Protein AF-A0A7V4H141-F1 (afdb_monomer_lite)

Structure (mmCIF, N/CA/C/O backbone):
data_AF-A0A7V4H141-F1
#
_entry.id   AF-A0A7V4H141-F1
#
loop_
_atom_site.group_PDB
_atom_site.id
_atom_site.type_symbol
_atom_site.label_atom_id
_atom_site.label_alt_id
_atom_site.label_comp_id
_atom_site.label_asym_id
_atom_site.label_entity_id
_atom_site.label_seq_id
_atom_site.pdbx_PDB_ins_code
_atom_site.Cartn_x
_atom_site.Cartn_y
_atom_site.Cartn_z
_atom_site.occupancy
_atom_site.B_iso_or_equiv
_atom_site.auth_seq_id
_atom_site.auth_comp_id
_atom_site.auth_asym_id
_atom_site.auth_atom_id
_atom_site.pdbx_PDB_model_num
ATOM 1 N N . GLU A 1 1 ? 7.635 -22.082 -5.122 1.00 55.56 1 GLU A N 1
ATOM 2 C CA . GLU A 1 1 ? 7.538 -20.644 -5.458 1.00 55.56 1 GLU A CA 1
ATOM 3 C C . GLU A 1 1 ? 6.673 -19.928 -4.427 1.00 55.56 1 GLU A C 1
ATOM 5 O O . GLU A 1 1 ? 5.598 -20.435 -4.101 1.00 55.56 1 GLU A O 1
ATOM 10 N N . ASN A 1 2 ? 7.153 -18.808 -3.878 1.00 66.19 2 ASN A N 1
ATOM 11 C CA . ASN A 1 2 ? 6.391 -17.984 -2.938 1.00 66.19 2 ASN A CA 1
ATOM 12 C C . ASN A 1 2 ? 5.605 -16.936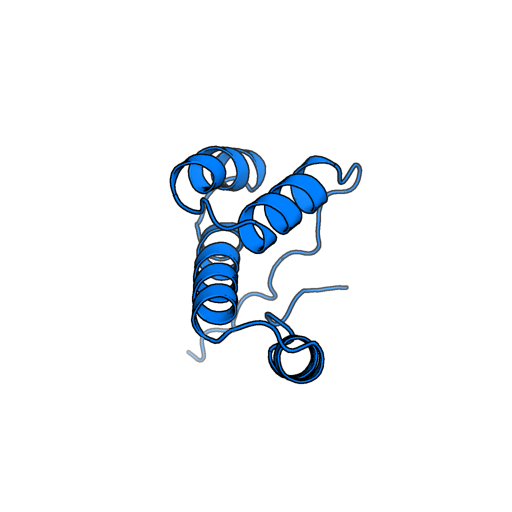 -3.737 1.00 66.19 2 ASN A C 1
ATOM 14 O O . ASN A 1 2 ? 6.194 -16.214 -4.537 1.00 66.19 2 ASN A O 1
ATOM 18 N N . ALA A 1 3 ? 4.287 -16.891 -3.569 1.00 70.56 3 ALA A N 1
ATOM 19 C CA . ALA A 1 3 ? 3.411 -16.045 -4.369 1.00 70.56 3 ALA A CA 1
ATOM 20 C C . ALA A 1 3 ? 2.307 -15.447 -3.506 1.00 70.56 3 ALA A C 1
ATOM 22 O O . ALA A 1 3 ? 1.848 -16.071 -2.547 1.00 70.56 3 ALA A O 1
ATOM 23 N N . ILE A 1 4 ? 1.868 -14.245 -3.866 1.00 79.31 4 ILE A N 1
ATOM 24 C CA . ILE A 1 4 ? 0.805 -13.551 -3.143 1.00 79.31 4 ILE A CA 1
ATOM 25 C C . ILE A 1 4 ? -0.542 -14.010 -3.708 1.00 79.31 4 ILE A C 1
ATOM 27 O O . ILE A 1 4 ? -0.751 -13.981 -4.918 1.00 79.31 4 ILE A O 1
ATOM 31 N N . CYS A 1 5 ? -1.463 -14.424 -2.836 1.00 76.38 5 CYS A N 1
ATOM 32 C CA . CYS A 1 5 ? -2.823 -14.826 -3.229 1.00 76.38 5 CYS A CA 1
ATOM 33 C C . CYS A 1 5 ? 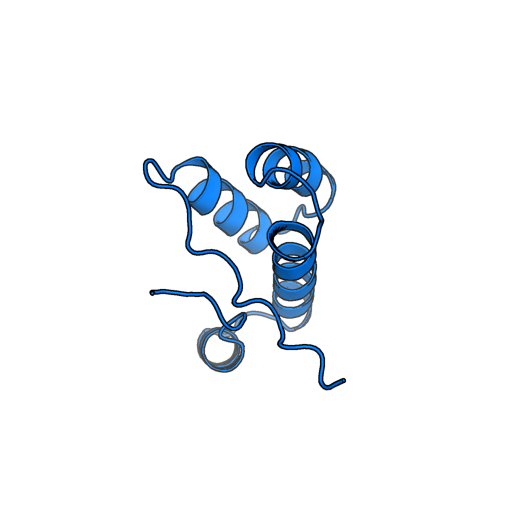-3.873 -13.726 -2.987 1.00 76.38 5 CYS A C 1
ATOM 35 O O . CYS A 1 5 ? -5.020 -13.856 -3.412 1.00 76.38 5 CYS A O 1
ATOM 37 N N . GLY A 1 6 ? -3.507 -12.655 -2.278 1.00 82.81 6 GLY A N 1
ATOM 38 C CA . GLY A 1 6 ? -4.379 -11.516 -2.023 1.00 82.81 6 GLY A CA 1
ATOM 39 C C . GLY A 1 6 ? -4.039 -10.762 -0.741 1.00 82.81 6 GLY A C 1
ATOM 40 O O . GLY A 1 6 ? -3.088 -11.079 -0.028 1.00 82.81 6 GLY A O 1
ATOM 41 N N . LEU A 1 7 ? -4.861 -9.757 -0.445 1.00 87.56 7 LEU A N 1
ATOM 42 C CA . LEU A 1 7 ? -4.779 -8.960 0.776 1.00 87.56 7 LEU A CA 1
ATOM 43 C C . LEU A 1 7 ? -5.340 -9.739 1.980 1.00 87.56 7 LEU A C 1
ATOM 45 O O . LEU A 1 7 ? -6.429 -10.310 1.893 1.00 87.56 7 LEU A O 1
ATOM 49 N N . ASN A 1 8 ? -4.656 -9.706 3.129 1.00 91.88 8 ASN A N 1
ATOM 50 C CA . ASN A 1 8 ? -5.137 -10.324 4.372 1.00 91.88 8 ASN A CA 1
ATOM 51 C C . ASN A 1 8 ? -6.258 -9.494 5.025 1.00 91.88 8 ASN A C 1
ATOM 53 O O . ASN A 1 8 ? -6.065 -8.794 6.018 1.00 91.88 8 ASN A O 1
ATOM 57 N N . VAL A 1 9 ? -7.460 -9.575 4.459 1.00 89.38 9 VAL A N 1
ATOM 58 C CA . VAL A 1 9 ? -8.633 -8.807 4.905 1.00 89.38 9 VAL A CA 1
ATOM 59 C C . VAL A 1 9 ? -9.024 -9.140 6.346 1.00 89.38 9 VAL A C 1
ATOM 61 O O . VAL A 1 9 ? -9.456 -8.250 7.074 1.00 89.38 9 VAL A O 1
ATOM 64 N N . VAL A 1 10 ? -8.877 -10.399 6.769 1.00 92.69 10 VAL A N 1
ATOM 65 C CA . VAL A 1 10 ? -9.194 -10.821 8.143 1.00 92.69 10 VAL A CA 1
ATOM 66 C C . VAL A 1 10 ? -8.234 -10.165 9.135 1.00 92.69 10 VAL A C 1
ATOM 68 O O . VAL A 1 10 ? -8.683 -9.630 10.146 1.00 92.69 10 VAL A O 1
ATOM 71 N N . GLY A 1 11 ? -6.935 -10.145 8.824 1.00 94.25 11 GLY A N 1
ATOM 72 C CA . GLY A 1 11 ? -5.927 -9.444 9.622 1.00 94.25 11 GLY A CA 1
ATOM 73 C C . GLY A 1 11 ? -6.209 -7.945 9.723 1.00 94.25 11 GLY A C 1
ATOM 74 O O . GLY A 1 11 ? -6.247 -7.409 10.824 1.00 94.25 11 GLY A O 1
ATOM 75 N N . LEU A 1 12 ? -6.518 -7.293 8.597 1.00 93.81 12 LEU A N 1
ATOM 76 C CA . LEU A 1 12 ? -6.873 -5.867 8.574 1.00 93.81 12 LEU A CA 1
ATOM 77 C C . LEU A 1 12 ? -8.136 -5.565 9.394 1.00 93.81 12 LEU A C 1
ATOM 79 O O . LEU A 1 12 ? -8.192 -4.557 10.090 1.00 93.81 12 LEU A O 1
ATOM 83 N N . ARG A 1 13 ? -9.139 -6.453 9.353 1.00 92.94 13 ARG A N 1
ATOM 84 C CA . ARG A 1 13 ? -10.345 -6.343 10.190 1.00 92.94 13 ARG A CA 1
ATOM 85 C C . ARG A 1 13 ? -10.021 -6.405 11.676 1.00 92.94 13 ARG A C 1
ATOM 87 O O . ARG A 1 13 ? -10.514 -5.576 12.429 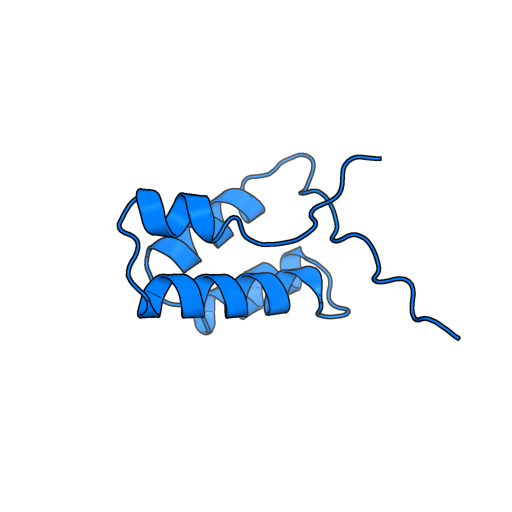1.00 92.94 13 ARG A O 1
ATOM 94 N N . ARG A 1 14 ? -9.182 -7.358 12.085 1.00 96.19 14 ARG A N 1
ATOM 95 C CA . ARG A 1 14 ? -8.757 -7.514 13.485 1.00 96.19 14 ARG A CA 1
ATOM 96 C C . ARG A 1 14 ? -7.896 -6.350 13.970 1.00 96.19 14 ARG A C 1
ATOM 98 O O . ARG A 1 14 ? -7.979 -5.998 15.136 1.00 96.19 14 ARG A O 1
ATOM 105 N N . ALA A 1 15 ? -7.121 -5.744 13.076 1.00 94.25 15 ALA A N 1
ATOM 106 C CA . ALA A 1 15 ? -6.323 -4.556 13.363 1.00 94.25 15 ALA A CA 1
ATOM 107 C C . ALA A 1 15 ? -7.150 -3.254 13.433 1.00 94.25 15 ALA A C 1
ATOM 109 O O . ALA A 1 15 ? -6.580 -2.195 13.661 1.00 94.25 15 ALA A O 1
ATOM 110 N N . GLY A 1 16 ? -8.471 -3.306 13.214 1.00 95.75 16 GLY A N 1
ATOM 111 C CA . GLY A 1 16 ? -9.335 -2.124 13.282 1.00 95.75 16 GLY A CA 1
ATOM 112 C C . GLY A 1 16 ? -9.243 -1.192 12.069 1.00 95.75 16 GLY A C 1
ATOM 113 O O . GLY A 1 16 ? -9.764 -0.084 12.120 1.00 95.75 16 GLY A O 1
ATOM 114 N N . VAL A 1 17 ? -8.631 -1.629 10.962 1.00 95.31 17 VAL A N 1
ATOM 115 C CA . VAL A 1 17 ? -8.534 -0.827 9.729 1.00 95.31 17 VAL A CA 1
ATOM 116 C C . VAL A 1 17 ? -9.931 -0.567 9.174 1.00 95.31 17 VAL A C 1
ATOM 118 O O . VAL A 1 17 ? -10.710 -1.515 9.025 1.00 95.31 17 VAL A O 1
ATOM 121 N N . SER A 1 18 ? -10.247 0.686 8.844 1.00 95.88 18 SER A N 1
ATOM 122 C CA . SER A 1 18 ? -11.586 1.086 8.402 1.00 95.88 18 SER A CA 1
ATOM 123 C C . SER A 1 18 ? -11.999 0.406 7.089 1.00 95.88 18 SER A C 1
ATOM 125 O O . SER A 1 18 ? -11.168 -0.064 6.308 1.00 95.88 18 SER A O 1
ATOM 127 N N . ASP A 1 19 ? -13.302 0.341 6.805 1.00 94.31 19 ASP A N 1
ATOM 128 C CA . ASP A 1 19 ? -13.777 -0.192 5.521 1.00 94.31 19 ASP A CA 1
ATOM 129 C C . ASP A 1 19 ? -13.293 0.618 4.313 1.00 94.31 19 ASP A C 1
ATOM 131 O O . ASP A 1 19 ? -12.990 0.023 3.277 1.00 94.31 19 ASP A O 1
ATOM 135 N N . GLN A 1 20 ? -13.172 1.942 4.459 1.00 94.00 20 GLN A N 1
ATOM 136 C CA . GLN A 1 20 ? -12.652 2.833 3.418 1.00 94.00 20 GLN A CA 1
ATOM 137 C C . GLN A 1 20 ? -11.191 2.500 3.103 1.00 94.00 20 GLN A C 1
ATOM 139 O O . GLN A 1 20 ? -10.856 2.237 1.947 1.00 94.00 20 GLN A O 1
ATOM 144 N N . ASP A 1 21 ? -10.350 2.371 4.129 1.00 94.62 21 ASP A N 1
ATOM 145 C CA . ASP A 1 21 ? -8.934 2.046 3.946 1.00 94.62 21 ASP A CA 1
ATOM 146 C C . ASP A 1 21 ? -8.744 0.633 3.387 1.00 94.62 21 ASP A C 1
ATOM 148 O O . ASP A 1 21 ? -7.934 0.396 2.491 1.00 94.62 21 ASP A O 1
ATOM 152 N N . ARG A 1 22 ? -9.540 -0.338 3.859 1.00 94.50 22 ARG A N 1
ATOM 153 C CA . ARG A 1 22 ? -9.532 -1.697 3.296 1.00 94.50 22 ARG A CA 1
ATOM 154 C C . ARG A 1 22 ? -9.906 -1.691 1.815 1.00 94.50 22 ARG A C 1
ATOM 156 O O . ARG A 1 22 ? -9.348 -2.477 1.044 1.00 94.50 22 ARG A O 1
ATOM 163 N N . LEU A 1 23 ? -10.870 -0.863 1.415 1.00 93.81 23 LEU A N 1
ATOM 164 C CA . LEU A 1 23 ? -11.283 -0.732 0.021 1.00 93.81 23 LEU A CA 1
ATOM 165 C C . LEU A 1 23 ? -10.177 -0.094 -0.823 1.00 93.81 23 LEU A C 1
ATOM 167 O O . LEU A 1 23 ? -9.900 -0.594 -1.919 1.00 93.81 23 LEU A O 1
ATOM 171 N N . GLU A 1 24 ? -9.528 0.949 -0.308 1.00 94.75 24 GLU A N 1
ATOM 172 C CA . GLU A 1 24 ? -8.383 1.588 -0.950 1.00 94.75 24 GLU A CA 1
ATOM 173 C C . GLU A 1 24 ? -7.242 0.585 -1.157 1.00 94.75 24 GLU A C 1
ATOM 175 O O . GLU A 1 24 ? -6.835 0.347 -2.294 1.00 94.75 24 GLU A O 1
ATOM 180 N N . LEU A 1 25 ? -6.827 -0.125 -0.102 1.00 94.44 25 LEU A N 1
ATOM 181 C CA . LEU A 1 25 ? -5.784 -1.154 -0.166 1.00 94.44 25 LEU A CA 1
ATOM 182 C C . LEU A 1 25 ? -6.118 -2.267 -1.168 1.00 94.44 25 LEU A C 1
ATOM 184 O O . LEU A 1 25 ? -5.246 -2.740 -1.896 1.00 94.44 25 LEU A O 1
ATOM 188 N N . ARG A 1 26 ? -7.388 -2.685 -1.266 1.00 92.31 26 ARG A N 1
ATOM 189 C CA . ARG A 1 26 ? -7.830 -3.667 -2.277 1.00 92.31 26 ARG A CA 1
ATOM 190 C C . ARG A 1 26 ? -7.734 -3.133 -3.704 1.00 92.31 26 ARG A C 1
ATOM 192 O O . ARG A 1 26 ? -7.518 -3.916 -4.633 1.00 92.31 26 ARG A O 1
ATOM 199 N N . ARG A 1 27 ? -8.001 -1.845 -3.922 1.00 93.31 27 ARG A N 1
ATOM 200 C CA . ARG A 1 27 ? -7.864 -1.204 -5.240 1.00 93.31 27 ARG A CA 1
ATOM 201 C C . ARG A 1 27 ? -6.389 -1.046 -5.594 1.00 93.31 27 ARG A C 1
ATOM 203 O O . ARG A 1 27 ? -6.006 -1.471 -6.679 1.00 93.31 27 ARG A O 1
ATOM 210 N N . LEU A 1 28 ? -5.578 -0.574 -4.652 1.00 94.06 28 LEU A N 1
ATOM 211 C CA . LEU A 1 28 ? -4.134 -0.440 -4.797 1.00 94.06 28 LEU A CA 1
ATOM 212 C C . LEU A 1 28 ? -3.466 -1.787 -5.103 1.00 94.06 28 LEU A C 1
ATOM 214 O O . LEU A 1 28 ? -2.736 -1.901 -6.081 1.00 94.06 28 LEU A O 1
ATOM 218 N N . TYR A 1 29 ? -3.788 -2.842 -4.348 1.00 91.12 29 TYR A N 1
ATOM 219 C CA . TYR A 1 29 ? -3.282 -4.194 -4.606 1.00 91.12 29 TYR A CA 1
ATOM 220 C C . TYR A 1 29 ? -3.581 -4.658 -6.041 1.00 91.12 29 TYR A C 1
ATOM 222 O O . TYR A 1 29 ? -2.692 -5.115 -6.754 1.00 91.12 29 TYR A O 1
ATOM 230 N N . ARG A 1 30 ? -4.826 -4.494 -6.506 1.00 89.25 30 ARG A N 1
ATOM 231 C CA . ARG A 1 30 ? -5.190 -4.850 -7.886 1.00 89.25 30 ARG A CA 1
ATOM 232 C C . ARG A 1 30 ? -4.443 -3.995 -8.907 1.00 89.25 30 ARG A C 1
ATOM 234 O O . ARG A 1 30 ? -3.968 -4.538 -9.896 1.00 89.25 30 ARG A O 1
ATOM 241 N N . PHE A 1 31 ? -4.307 -2.696 -8.659 1.00 90.56 31 PHE A N 1
ATOM 242 C CA . PHE A 1 31 ? -3.581 -1.791 -9.546 1.00 90.56 31 PHE A CA 1
ATOM 243 C C . PHE A 1 31 ? -2.108 -2.193 -9.697 1.00 90.56 31 PHE A C 1
ATOM 245 O O . P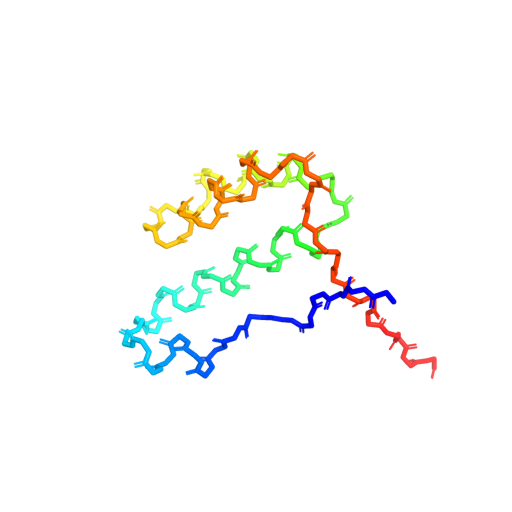HE A 1 31 ? -1.585 -2.187 -10.807 1.00 90.56 31 PHE A O 1
ATOM 252 N N . LEU A 1 32 ? -1.451 -2.590 -8.608 1.00 88.94 32 LEU A N 1
ATOM 253 C CA . LEU A 1 32 ? -0.033 -2.947 -8.618 1.00 88.94 32 LEU A CA 1
ATOM 254 C C . LEU A 1 32 ? 0.248 -4.302 -9.273 1.00 88.94 32 LEU A C 1
ATOM 256 O O . LEU A 1 32 ? 1.228 -4.425 -9.999 1.00 88.94 32 LEU A O 1
ATOM 260 N N . PHE A 1 33 ? -0.591 -5.309 -9.014 1.00 85.06 33 PHE A N 1
ATOM 261 C CA . PHE A 1 33 ? -0.275 -6.697 -9.374 1.00 85.06 33 PHE A CA 1
ATOM 262 C C . PHE A 1 33 ? -1.082 -7.258 -10.548 1.00 85.06 33 PHE A C 1
ATOM 264 O O . PHE A 1 33 ? -0.686 -8.275 -11.107 1.00 85.06 33 PHE A O 1
ATOM 271 N N . ARG A 1 34 ? -2.192 -6.617 -10.941 1.00 78.88 34 ARG A N 1
ATOM 272 C CA . ARG A 1 34 ? -3.027 -7.054 -12.081 1.00 78.88 34 ARG A CA 1
ATOM 273 C C . ARG A 1 34 ? -2.964 -6.141 -13.293 1.00 78.88 34 ARG A C 1
ATOM 275 O O . ARG A 1 34 ? -3.571 -6.442 -14.317 1.00 78.88 34 ARG A O 1
ATOM 282 N N . SER A 1 35 ? -2.232 -5.039 -13.198 1.00 68.06 35 SER A N 1
ATOM 283 C CA . SER A 1 35 ? -1.885 -4.253 -14.375 1.00 68.06 35 SER A CA 1
ATOM 284 C C . SER A 1 35 ? -0.734 -4.954 -15.092 1.00 68.06 35 SER A C 1
ATOM 286 O O . SER A 1 35 ? 0.244 -5.316 -14.450 1.00 68.06 35 SER A O 1
ATOM 288 N N . HIS A 1 36 ? -0.792 -5.083 -16.418 1.00 72.31 36 HIS A N 1
ATOM 289 C CA . HIS A 1 36 ? 0.318 -5.568 -17.265 1.00 72.31 36 HIS A CA 1
ATOM 290 C C . HIS A 1 36 ? 1.539 -4.610 -17.287 1.00 72.31 36 HIS A C 1
ATOM 292 O O . HIS A 1 36 ? 2.305 -4.571 -18.244 1.00 72.31 36 HIS A O 1
ATOM 298 N N . ARG A 1 37 ? 1.698 -3.777 -16.251 1.00 75.12 37 ARG A N 1
ATOM 299 C CA . ARG A 1 37 ? 2.720 -2.736 -16.132 1.00 75.12 37 ARG A CA 1
ATOM 300 C C . ARG A 1 37 ? 3.898 -3.246 -15.319 1.00 75.12 37 ARG A C 1
ATOM 302 O O . ARG A 1 37 ? 3.744 -4.104 -14.451 1.00 75.12 37 ARG A O 1
ATOM 309 N N . ASN A 1 38 ? 5.066 -2.649 -15.538 1.00 85.31 38 ASN A N 1
ATOM 310 C CA . ASN A 1 38 ? 6.189 -2.849 -14.635 1.00 85.31 38 ASN A CA 1
ATOM 311 C C . ASN A 1 38 ? 5.804 -2.353 -13.232 1.00 85.31 38 ASN A C 1
ATOM 313 O O . ASN A 1 38 ? 5.252 -1.262 -13.083 1.00 85.31 38 ASN A O 1
ATOM 317 N N . LEU A 1 39 ? 6.123 -3.128 -12.193 1.00 86.75 39 LEU A N 1
ATOM 318 C CA . LEU A 1 39 ? 5.796 -2.781 -10.812 1.00 86.75 39 LEU A CA 1
ATOM 319 C C . LEU A 1 39 ? 6.311 -1.388 -10.411 1.00 86.75 39 LEU A C 1
ATOM 321 O O . LEU A 1 39 ? 5.611 -0.671 -9.705 1.00 86.75 39 LEU A O 1
ATOM 325 N N . ARG A 1 40 ? 7.495 -0.966 -10.879 1.00 87.06 40 ARG A N 1
ATOM 326 C CA . ARG A 1 40 ? 8.026 0.380 -10.585 1.00 87.06 40 ARG A CA 1
ATOM 327 C C . ARG A 1 40 ? 7.150 1.487 -11.168 1.00 87.06 40 ARG A C 1
ATOM 329 O O . ARG A 1 40 ? 6.870 2.470 -10.488 1.00 87.06 40 ARG A O 1
ATOM 336 N N . GLU A 1 41 ? 6.691 1.311 -12.402 1.00 88.81 41 GLU A N 1
ATOM 337 C CA . GLU A 1 41 ? 5.784 2.253 -13.065 1.00 88.81 41 GLU A CA 1
ATOM 338 C C . GLU A 1 41 ? 4.410 2.254 -12.396 1.00 88.81 41 GLU A C 1
ATOM 340 O O . GLU A 1 41 ? 3.816 3.312 -12.194 1.00 88.81 41 GLU A O 1
ATOM 345 N N . ALA A 1 42 ? 3.918 1.076 -12.001 1.00 91.69 42 ALA A N 1
ATOM 346 C CA . ALA A 1 42 ? 2.677 0.952 -11.252 1.00 91.69 42 ALA A CA 1
ATOM 347 C C . ALA A 1 42 ? 2.776 1.656 -9.888 1.00 91.69 42 ALA A C 1
ATOM 349 O O . ALA A 1 42 ? 1.865 2.387 -9.519 1.00 91.69 42 ALA A O 1
ATOM 350 N N . VAL A 1 43 ? 3.890 1.524 -9.164 1.00 92.31 43 VAL A N 1
ATOM 351 C CA . VAL A 1 43 ? 4.119 2.244 -7.899 1.00 92.31 43 VAL A CA 1
ATOM 352 C C . VAL A 1 43 ? 4.127 3.758 -8.120 1.00 92.31 43 VAL A C 1
ATOM 354 O O . VAL A 1 43 ? 3.447 4.479 -7.393 1.00 92.31 43 VAL A O 1
ATOM 357 N N . ALA A 1 44 ? 4.832 4.250 -9.143 1.00 92.25 44 ALA A N 1
ATOM 358 C CA . ALA A 1 44 ? 4.867 5.679 -9.457 1.00 92.25 44 ALA A CA 1
ATOM 359 C C . ALA A 1 44 ? 3.473 6.229 -9.810 1.00 92.25 44 ALA A C 1
ATOM 361 O O . ALA A 1 44 ? 3.060 7.255 -9.275 1.00 92.25 44 ALA A O 1
ATOM 362 N N . ALA A 1 45 ? 2.715 5.517 -10.649 1.00 92.31 45 ALA A N 1
ATOM 363 C CA . ALA A 1 45 ? 1.361 5.910 -11.036 1.00 92.31 45 ALA A CA 1
ATOM 364 C C . ALA A 1 45 ? 0.347 5.788 -9.888 1.00 92.31 45 ALA A C 1
ATOM 366 O O . ALA A 1 45 ? -0.641 6.519 -9.853 1.00 92.31 45 ALA A O 1
ATOM 367 N N . ALA A 1 46 ? 0.561 4.862 -8.955 1.00 93.62 46 ALA A N 1
ATOM 368 C CA . ALA A 1 46 ? -0.305 4.680 -7.801 1.00 93.62 46 ALA A CA 1
ATOM 369 C C . ALA A 1 46 ? -0.167 5.823 -6.784 1.00 93.62 46 ALA A C 1
ATOM 371 O O . ALA A 1 46 ? -1.162 6.185 -6.160 1.00 93.62 46 ALA A O 1
ATOM 372 N N . ARG A 1 47 ? 1.018 6.438 -6.647 1.00 93.25 47 ARG A N 1
ATOM 373 C CA . ARG A 1 47 ? 1.239 7.518 -5.666 1.00 93.25 47 ARG A CA 1
ATOM 374 C C . ARG A 1 47 ? 0.311 8.718 -5.846 1.00 93.25 47 ARG A C 1
ATOM 376 O O . ARG A 1 47 ? -0.035 9.339 -4.850 1.00 93.25 47 ARG A O 1
ATOM 383 N N . SER A 1 48 ? -0.097 9.033 -7.075 1.00 91.69 48 SER A N 1
ATOM 384 C CA . SER A 1 48 ? -1.043 10.125 -7.344 1.00 91.69 48 SER A CA 1
ATOM 385 C C . SER A 1 48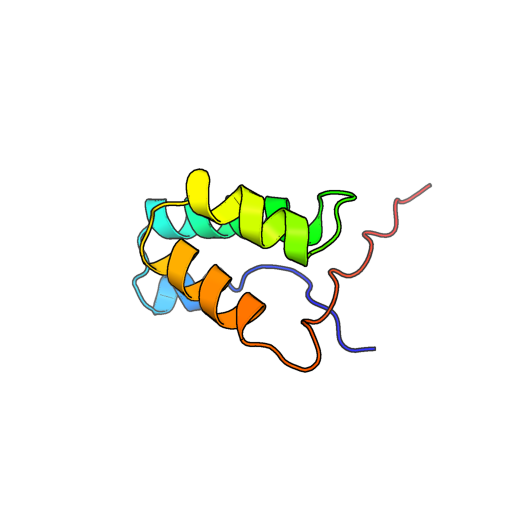 ? -2.514 9.717 -7.216 1.00 91.69 48 SER A C 1
ATOM 387 O O . SER A 1 48 ? -3.372 10.585 -7.097 1.00 91.69 48 SER A O 1
ATOM 389 N N . GLN A 1 49 ? -2.822 8.418 -7.249 1.00 92.75 49 GLN A N 1
ATOM 390 C CA . GLN A 1 49 ? -4.194 7.895 -7.232 1.00 92.75 49 GLN A CA 1
ATOM 391 C C . GLN A 1 49 ? -4.656 7.450 -5.840 1.00 92.75 49 GLN A C 1
ATOM 393 O O . GLN A 1 49 ? -5.850 7.478 -5.553 1.00 92.75 49 GLN A O 1
ATOM 398 N N . PHE A 1 50 ? -3.725 7.014 -4.993 1.00 93.75 50 PHE A N 1
ATOM 399 C CA . PHE A 1 50 ? -4.003 6.451 -3.674 1.00 93.75 50 PHE A CA 1
ATOM 400 C C . PHE A 1 50 ? -3.342 7.323 -2.616 1.00 93.75 50 PHE A C 1
ATOM 402 O O . PHE A 1 50 ? -2.158 7.166 -2.342 1.00 93.75 50 PHE A O 1
ATOM 409 N N . VAL A 1 51 ? -4.085 8.278 -2.066 1.00 92.50 51 VAL A N 1
ATOM 410 C CA . VAL A 1 51 ? -3.548 9.291 -1.141 1.00 92.50 51 VAL A CA 1
ATOM 411 C C . VAL A 1 51 ? -3.735 8.931 0.334 1.00 92.50 51 VAL A C 1
ATOM 413 O O . VAL A 1 51 ? -3.245 9.658 1.194 1.00 92.50 51 VAL A O 1
ATOM 416 N N . GLY A 1 52 ? -4.418 7.824 0.642 1.00 93.56 52 GLY A N 1
ATOM 417 C CA . GLY A 1 52 ? -4.583 7.354 2.010 1.00 93.56 52 GLY A CA 1
ATOM 418 C C . GLY A 1 52 ? -3.262 6.904 2.634 1.00 93.56 52 GLY A C 1
ATOM 419 O O . GLY A 1 52 ? -2.365 6.384 1.965 1.00 93.56 52 GLY A O 1
ATOM 420 N N . GLU A 1 53 ? -3.153 7.083 3.950 1.00 94.81 53 GLU A N 1
ATOM 421 C CA . GLU A 1 53 ? -1.929 6.819 4.715 1.00 94.81 53 GLU A CA 1
ATOM 422 C C . GLU A 1 53 ? -1.459 5.365 4.570 1.00 94.81 53 GLU A C 1
ATOM 424 O O . GLU A 1 53 ? -0.299 5.107 4.249 1.00 94.81 53 GLU A O 1
ATOM 429 N N . LEU A 1 54 ? -2.374 4.398 4.710 1.00 94.75 54 LEU A N 1
ATOM 430 C CA . LEU A 1 54 ? -2.041 2.979 4.549 1.00 94.75 54 LEU A CA 1
ATOM 431 C C . LEU A 1 54 ? -1.660 2.626 3.104 1.00 94.75 54 LEU A C 1
ATOM 433 O O . LEU A 1 54 ? -0.839 1.732 2.884 1.00 94.75 54 LEU A O 1
ATOM 437 N N . GLY A 1 55 ? -2.243 3.313 2.118 1.00 94.88 55 GLY A N 1
ATOM 438 C CA . GLY A 1 55 ? -1.893 3.154 0.710 1.00 94.88 55 GLY A CA 1
ATOM 439 C C . GLY A 1 55 ? -0.469 3.627 0.424 1.00 94.88 55 GLY A C 1
ATOM 440 O O . GLY A 1 55 ? 0.319 2.891 -0.174 1.00 94.88 55 GLY A O 1
ATOM 441 N N . GLN A 1 56 ? -0.109 4.813 0.917 1.00 95.75 56 GLN A N 1
ATOM 442 C CA . GLN A 1 56 ? 1.248 5.356 0.808 1.00 95.75 56 GLN A CA 1
ATOM 443 C C . GLN A 1 56 ? 2.267 4.487 1.550 1.00 95.75 56 GLN A C 1
ATOM 445 O O . GLN A 1 56 ? 3.300 4.146 0.975 1.00 95.75 56 GLN A O 1
ATOM 450 N N . LEU A 1 57 ? 1.933 4.012 2.753 1.00 95.12 57 LEU A N 1
ATOM 451 C CA . LEU A 1 57 ? 2.781 3.090 3.511 1.00 95.12 57 LEU A CA 1
ATOM 452 C C . LEU A 1 57 ? 3.089 1.807 2.720 1.00 95.12 57 LEU A C 1
ATOM 454 O O . LEU A 1 57 ? 4.232 1.344 2.690 1.00 95.12 57 LEU A O 1
ATOM 458 N N . LEU A 1 58 ? 2.086 1.234 2.046 1.00 93.38 58 LEU A N 1
ATOM 459 C CA . LEU A 1 58 ? 2.289 0.066 1.188 1.00 93.38 58 LEU A CA 1
ATOM 460 C C . LEU A 1 58 ? 3.200 0.390 -0.007 1.00 93.38 58 LEU A C 1
ATOM 462 O O . LEU A 1 58 ? 4.064 -0.417 -0.356 1.00 93.38 58 LEU A O 1
ATOM 466 N N . LEU A 1 59 ? 3.027 1.556 -0.633 1.00 94.25 59 LEU A N 1
ATOM 467 C CA . LEU A 1 59 ? 3.861 2.000 -1.754 1.00 94.25 59 LEU A CA 1
ATOM 468 C C . LEU A 1 59 ? 5.321 2.200 -1.339 1.00 94.25 59 LEU A C 1
ATOM 470 O O . LEU A 1 59 ? 6.221 1.765 -2.060 1.00 94.25 59 LEU A O 1
ATOM 474 N N . ASP A 1 60 ? 5.555 2.797 -0.173 1.00 94.38 60 ASP A N 1
ATOM 475 C CA . ASP A 1 60 ? 6.891 2.999 0.387 1.00 94.38 60 ASP A CA 1
ATOM 476 C C . ASP A 1 60 ? 7.573 1.666 0.699 1.00 94.38 60 ASP A C 1
ATOM 478 O O . ASP A 1 60 ? 8.725 1.456 0.314 1.00 94.38 60 ASP A O 1
ATOM 482 N N . PHE A 1 61 ? 6.845 0.724 1.305 1.00 92.44 61 PHE A N 1
ATOM 483 C CA . PHE A 1 61 ? 7.347 -0.625 1.563 1.00 92.44 61 PHE A CA 1
ATOM 484 C C . PHE A 1 61 ? 7.799 -1.330 0.276 1.00 92.44 61 PHE A C 1
ATOM 486 O O . PHE A 1 61 ? 8.884 -1.915 0.225 1.00 92.44 61 PHE A O 1
ATOM 493 N N . ILE A 1 62 ? 6.985 -1.265 -0.782 1.00 91.12 62 ILE A N 1
ATOM 494 C CA . ILE A 1 62 ? 7.308 -1.897 -2.067 1.00 91.12 62 ILE A CA 1
ATOM 495 C C . ILE A 1 62 ? 8.509 -1.204 -2.718 1.00 91.12 62 ILE A C 1
ATOM 497 O O . ILE A 1 62 ? 9.416 -1.887 -3.197 1.00 91.12 62 ILE A O 1
ATOM 501 N N . ALA A 1 63 ? 8.541 0.132 -2.713 1.00 90.69 63 ALA A N 1
ATOM 502 C CA . ALA A 1 63 ? 9.630 0.917 -3.291 1.00 90.69 63 ALA A CA 1
ATOM 503 C C . ALA A 1 63 ? 10.973 0.674 -2.583 1.00 90.69 63 ALA A C 1
ATOM 505 O O . ALA A 1 63 ? 12.014 0.634 -3.238 1.00 90.69 63 ALA A O 1
ATOM 506 N N . ALA A 1 64 ? 10.953 0.462 -1.265 1.00 91.81 64 ALA A N 1
ATOM 507 C CA . ALA A 1 64 ? 12.139 0.160 -0.469 1.00 91.81 64 ALA A CA 1
ATOM 508 C C . ALA A 1 64 ? 12.653 -1.284 -0.647 1.00 91.81 64 ALA A C 1
ATOM 510 O O . ALA A 1 64 ? 13.756 -1.613 -0.194 1.00 91.81 64 ALA A O 1
ATOM 511 N N . SER A 1 65 ? 11.891 -2.174 -1.296 1.00 89.31 65 SER A N 1
ATOM 512 C CA . SER A 1 65 ? 12.306 -3.568 -1.457 1.00 89.31 65 SER A CA 1
ATOM 513 C C . SER A 1 65 ? 13.460 -3.723 -2.452 1.00 89.31 65 SER A C 1
ATOM 515 O O . SER A 1 65 ? 13.314 -3.542 -3.660 1.00 89.31 65 SER A O 1
ATOM 517 N N . ARG A 1 66 ? 14.613 -4.182 -1.951 1.00 82.69 66 ARG A N 1
ATOM 518 C CA . ARG A 1 66 ? 15.814 -4.453 -2.763 1.00 82.69 66 ARG A CA 1
ATOM 519 C C . ARG A 1 66 ? 15.698 -5.692 -3.654 1.00 82.69 66 ARG A C 1
ATOM 521 O O . ARG A 1 66 ? 16.343 -5.751 -4.693 1.00 82.69 66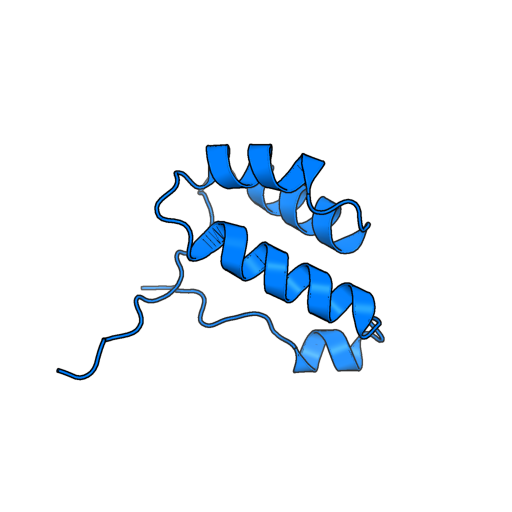 ARG A O 1
ATOM 528 N N . ARG A 1 67 ? 14.911 -6.691 -3.239 1.00 83.81 67 ARG A N 1
ATOM 529 C CA . ARG A 1 67 ? 14.732 -7.963 -3.973 1.00 83.81 67 ARG A CA 1
ATOM 530 C C . ARG A 1 67 ? 13.439 -7.993 -4.795 1.00 83.81 67 ARG A C 1
ATOM 532 O O . ARG A 1 67 ? 13.155 -8.998 -5.435 1.00 83.81 67 ARG A O 1
ATOM 539 N N . GLY A 1 68 ? 12.656 -6.914 -4.759 1.00 80.12 68 GLY A N 1
ATOM 540 C CA . GLY A 1 68 ? 11.286 -6.902 -5.261 1.00 80.12 68 GLY A CA 1
ATOM 541 C C . GLY A 1 68 ? 10.306 -7.572 -4.294 1.00 80.12 68 GLY A C 1
ATOM 542 O O . GLY A 1 68 ? 10.639 -7.905 -3.155 1.00 80.12 68 GLY A O 1
ATOM 543 N N . VAL A 1 69 ? 9.065 -7.730 -4.734 1.00 83.38 69 VAL A N 1
ATOM 544 C CA . VAL A 1 69 ? 7.998 -8.405 -3.984 1.00 83.38 69 VAL A CA 1
ATOM 545 C C . VAL A 1 69 ? 7.526 -9.620 -4.769 1.00 83.38 69 VAL A C 1
ATOM 547 O O . VAL A 1 69 ? 7.701 -9.685 -5.985 1.00 83.38 69 VAL A O 1
ATOM 550 N N . CYS A 1 70 ? 6.947 -10.597 -4.073 1.00 81.12 70 CYS A N 1
ATOM 551 C CA . CYS A 1 70 ? 6.399 -11.783 -4.725 1.00 81.12 70 CYS A CA 1
ATOM 552 C C . CYS A 1 70 ? 5.295 -11.377 -5.715 1.00 81.12 70 CYS A C 1
ATOM 554 O O . CYS A 1 70 ? 4.478 -10.506 -5.413 1.00 81.12 70 CYS A O 1
ATOM 556 N N . ALA A 1 71 ? 5.266 -12.015 -6.883 1.00 75.88 71 ALA A N 1
ATOM 557 C CA . ALA A 1 71 ? 4.206 -11.801 -7.860 1.00 75.88 71 ALA A CA 1
ATOM 558 C C . ALA A 1 71 ? 2.879 -12.415 -7.376 1.00 75.88 71 ALA A C 1
ATOM 560 O O . ALA A 1 71 ? 2.865 -13.338 -6.549 1.00 75.88 71 ALA A O 1
ATOM 561 N N . GLU A 1 72 ? 1.756 -11.904 -7.890 1.00 74.69 72 GLU A N 1
ATOM 562 C CA . GLU A 1 72 ? 0.475 -12.594 -7.740 1.00 74.69 72 GLU A CA 1
ATOM 563 C C . GLU A 1 72 ? 0.552 -13.927 -8.495 1.00 74.69 72 GLU A C 1
ATOM 565 O O . GLU A 1 72 ? 1.084 -13.991 -9.604 1.00 74.69 72 GLU A O 1
ATOM 570 N N . ARG A 1 73 ? 0.033 -15.005 -7.896 1.00 70.69 73 ARG A N 1
ATOM 571 C CA . ARG A 1 73 ? -0.133 -16.265 -8.632 1.00 70.69 73 ARG A CA 1
ATOM 572 C C . ARG A 1 73 ? -1.074 -16.001 -9.813 1.00 70.69 73 ARG A C 1
ATOM 574 O O . ARG A 1 73 ? -2.192 -15.544 -9.555 1.00 70.69 73 ARG A O 1
ATOM 581 N N . PRO A 1 74 ? -0.678 -16.287 -11.071 1.00 63.81 74 PRO A N 1
ATOM 582 C CA . PRO A 1 74 ? -1.598 -16.163 -12.188 1.00 63.81 74 PRO A CA 1
ATOM 583 C C . PRO A 1 74 ? -2.825 -17.012 -11.872 1.00 63.81 74 PRO A C 1
ATOM 585 O O . PRO A 1 74 ? -2.715 -18.175 -11.468 1.00 63.81 74 PRO A O 1
ATOM 588 N N . ARG A 1 75 ? -4.004 -16.396 -11.969 1.00 59.88 75 ARG A N 1
ATOM 589 C CA . ARG A 1 75 ? -5.254 -17.137 -11.875 1.00 59.88 75 ARG A CA 1
ATOM 590 C C . ARG A 1 75 ? -5.237 -18.078 -13.075 1.00 59.88 75 ARG A C 1
ATOM 592 O O . ARG A 1 75 ? -5.221 -17.599 -14.201 1.00 59.88 75 ARG A O 1
ATOM 599 N N . LEU A 1 76 ? -5.134 -19.384 -12.832 1.00 55.31 76 LEU A N 1
ATOM 600 C CA . LEU A 1 76 ? -5.352 -20.377 -13.878 1.00 55.31 76 LEU A CA 1
ATOM 601 C C . LEU A 1 76 ? -6.764 -20.113 -14.403 1.00 55.31 76 LEU A C 1
ATOM 603 O O . LEU A 1 76 ? -7.732 -20.309 -13.668 1.00 55.31 76 LEU A O 1
ATOM 607 N N . GLU A 1 77 ? -6.863 -19.555 -15.605 1.00 52.31 77 GLU A N 1
ATOM 608 C CA . GLU A 1 77 ? -8.129 -19.433 -16.317 1.00 52.31 77 GLU A CA 1
ATOM 609 C C . GLU A 1 77 ? -8.603 -20.879 -16.545 1.00 52.31 77 GLU A C 1
ATOM 611 O O . GLU A 1 77 ? -7.856 -21.660 -17.143 1.00 52.31 77 GLU A O 1
ATOM 616 N N . PRO A 1 78 ? -9.762 -21.301 -16.010 1.00 54.59 78 PRO A N 1
ATOM 617 C CA . PRO A 1 78 ? -10.340 -22.563 -16.434 1.00 54.59 78 PRO A CA 1
ATOM 618 C C . PRO A 1 78 ? -10.726 -22.394 -17.906 1.00 54.59 78 PRO A C 1
ATOM 620 O O . PRO A 1 78 ? -11.495 -21.489 -18.231 1.00 54.59 78 PRO A O 1
ATOM 623 N N . GLY A 1 79 ? -10.113 -23.205 -18.771 1.00 50.28 79 GLY A N 1
ATOM 624 C CA . GLY A 1 79 ? -10.507 -23.326 -20.176 1.00 50.28 79 GLY A CA 1
ATOM 625 C C . GLY A 1 79 ? -11.919 -23.867 -20.334 1.00 50.28 79 GLY A C 1
ATOM 626 O O . GLY A 1 79 ? -12.399 -24.554 -19.400 1.00 50.28 79 GLY A O 1
#

pLDDT: mean 85.81, std 11.87, range [50.28, 96.19]

Radius of gyration: 13.07 Å; chains: 1; bounding box: 30×34×34 Å

Foldseek 3Di:
DDADAADPVVVCVVVVPDPVVVVLVRVLVCQQQVPPDDNVVSLVVQCVVRPDPVSVVVSVVQVPDPVGDHHHDPDPDDD

Sequence (79 aa):
ENAICGLNVVGLRRAGVSDQDRLELRRLYRFLFRSHRNLREAVAAARSQFVGELGQLLLDFIAASRRGVCAERPRLEPG

Secondary structure (DSSP, 8-state):
---B----HHHHHHTT--HHHHHHHHHHHHHHHHSSS-HHHHHHHHHTT--SHHHHHHHHHHHT-TT--PPBPP-----